Protein AF-A0A7J8S055-F1 (afdb_monomer_lite)

Sequence (70 aa):
MTLPPPLTSIRIRNFKNLEFMCSKGIQHLTALQDLAFINCPKLTFLPEKDMLLSLERLCIWGSPLLEEGC

Radius of gyration: 12.53 Å; chains: 1; bounding box: 37×28×26 Å

pLDDT: mean 75.59, std 12.14, range [41.66, 89.69]

InterPro domains:
  IPR032675 Leucine-rich repeat domain superfamily [G3DSA:3.80.10.10] (1-68)

Organism: Gossypium davidsonii (NCBI:txid34287)

Foldseek 3Di:
DDDPDQAQEDAAELAQPDDDDDLPPQLVSQNHAYYYYYLHANDPDDRDPVSNVNHNYYYYYNYPNPPDDD

Structure (mmCIF, N/CA/C/O backbone):
data_AF-A0A7J8S055-F1
#
_entry.id   AF-A0A7J8S055-F1
#
loop_
_atom_site.group_PDB
_atom_site.id
_atom_site.type_symbol
_atom_site.label_atom_id
_atom_site.label_alt_id
_atom_site.label_comp_id
_atom_site.label_asym_id
_atom_site.label_entity_id
_atom_site.label_seq_id
_atom_site.pdbx_PDB_ins_code
_atom_site.Cartn_x
_atom_site.Cartn_y
_atom_site.Cartn_z
_atom_site.occupancy
_atom_site.B_iso_or_equiv
_atom_site.auth_seq_id
_atom_site.auth_comp_id
_atom_site.auth_asym_id
_atom_site.auth_atom_id
_atom_site.pdbx_PDB_model_num
ATOM 1 N N . MET A 1 1 ? -24.972 13.878 9.312 1.00 50.59 1 MET A N 1
ATOM 2 C CA . MET A 1 1 ? -23.748 13.789 8.487 1.00 50.59 1 MET A CA 1
ATOM 3 C C . MET A 1 1 ? -23.280 12.345 8.544 1.00 50.59 1 MET A C 1
ATOM 5 O O . MET A 1 1 ? -23.037 11.860 9.639 1.00 50.59 1 MET A O 1
ATOM 9 N N . THR A 1 2 ? -23.267 11.629 7.423 1.00 61.97 2 THR A N 1
ATOM 10 C CA . THR A 1 2 ? -22.810 10.232 7.350 1.00 61.97 2 THR A CA 1
ATOM 11 C C . THR A 1 2 ? -21.309 10.210 7.091 1.00 61.97 2 THR A C 1
ATOM 13 O O . THR A 1 2 ? -20.860 10.768 6.091 1.00 61.97 2 THR A O 1
ATOM 16 N N . LEU A 1 3 ? -20.534 9.597 7.991 1.00 65.25 3 LEU A N 1
ATOM 17 C CA . LEU A 1 3 ? -19.130 9.297 7.713 1.00 65.25 3 LEU A CA 1
ATOM 18 C C . LEU A 1 3 ? -19.074 8.288 6.550 1.00 65.25 3 LEU A C 1
ATOM 20 O O . LEU A 1 3 ? -19.901 7.370 6.527 1.00 65.25 3 LEU A O 1
ATOM 24 N N . PRO A 1 4 ? -18.145 8.430 5.589 1.00 71.94 4 PRO A N 1
ATOM 25 C CA . PRO A 1 4 ? -17.954 7.408 4.575 1.00 71.94 4 PRO A CA 1
ATOM 26 C C . PRO A 1 4 ? -17.585 6.076 5.245 1.00 71.94 4 PRO A C 1
ATOM 28 O O . PRO A 1 4 ? -16.873 6.073 6.255 1.00 71.94 4 PRO A O 1
ATOM 31 N N . PRO A 1 5 ? -18.074 4.946 4.710 1.00 76.38 5 PRO A N 1
ATOM 32 C CA . PRO A 1 5 ? -17.713 3.641 5.229 1.00 76.38 5 PRO A CA 1
ATOM 33 C C . PRO A 1 5 ? -16.194 3.436 5.131 1.00 76.38 5 PRO A C 1
ATOM 35 O O . PRO A 1 5 ? -15.563 3.935 4.192 1.00 76.38 5 PRO A O 1
ATOM 38 N N . PRO A 1 6 ? -15.600 2.707 6.089 1.00 80.12 6 PRO A N 1
ATOM 39 C CA . PRO A 1 6 ? -14.183 2.391 6.045 1.00 80.12 6 PRO A CA 1
ATOM 40 C C . PRO A 1 6 ? -13.834 1.654 4.749 1.00 80.12 6 PRO A C 1
ATOM 42 O O . PRO A 1 6 ? -14.541 0.743 4.317 1.00 80.12 6 PRO A O 1
ATOM 45 N N . LEU A 1 7 ? -12.719 2.044 4.135 1.00 83.81 7 LEU A N 1
ATOM 46 C CA . LEU A 1 7 ? -12.172 1.359 2.969 1.00 83.81 7 LEU A CA 1
ATOM 47 C C . LEU A 1 7 ? -11.544 0.036 3.408 1.00 83.81 7 LEU A C 1
ATOM 49 O O . LEU A 1 7 ? -10.522 0.029 4.086 1.00 83.81 7 LEU A O 1
ATOM 53 N N . THR A 1 8 ? -12.152 -1.072 2.991 1.00 89.06 8 THR A N 1
ATOM 54 C CA . THR A 1 8 ? -11.687 -2.430 3.306 1.00 89.06 8 THR A CA 1
ATOM 55 C C . THR A 1 8 ? -10.886 -3.066 2.176 1.00 89.06 8 THR A C 1
ATOM 57 O O . THR A 1 8 ? -10.119 -3.991 2.423 1.00 89.06 8 THR A O 1
ATOM 60 N N . SER A 1 9 ? -11.006 -2.574 0.938 1.00 88.62 9 SER A N 1
ATOM 61 C CA . SER A 1 9 ? -10.257 -3.108 -0.201 1.00 88.62 9 SER A CA 1
ATOM 62 C C . SER A 1 9 ? -9.779 -2.017 -1.151 1.00 88.62 9 SER A C 1
ATOM 64 O O . SER A 1 9 ? -10.553 -1.158 -1.572 1.00 88.62 9 SER A O 1
ATOM 66 N N . ILE A 1 10 ? -8.502 -2.085 -1.524 1.00 85.56 10 ILE A N 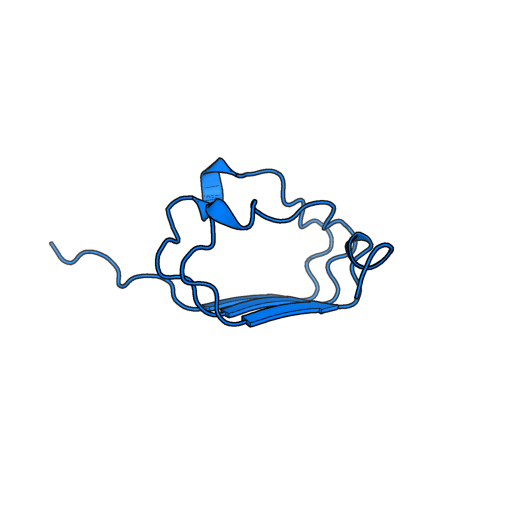1
ATOM 67 C CA . ILE A 1 10 ? -7.861 -1.242 -2.530 1.00 85.56 10 ILE A CA 1
ATOM 68 C C . ILE A 1 10 ? -7.149 -2.151 -3.517 1.00 85.56 10 ILE A C 1
ATOM 70 O O . ILE A 1 10 ? -6.276 -2.933 -3.155 1.00 85.56 10 ILE A O 1
ATOM 74 N N . ARG A 1 11 ? -7.498 -2.020 -4.795 1.00 87.25 11 ARG A N 1
ATOM 75 C CA . ARG A 1 11 ? -6.832 -2.750 -5.872 1.00 87.25 11 ARG A CA 1
ATOM 76 C C . ARG A 1 11 ? -6.456 -1.787 -6.977 1.00 87.25 11 ARG A C 1
ATOM 78 O O . ARG A 1 11 ? -7.327 -1.180 -7.594 1.00 87.25 11 ARG A O 1
ATOM 85 N N . ILE A 1 12 ? -5.162 -1.664 -7.234 1.00 86.69 12 ILE A N 1
ATOM 86 C CA . ILE A 1 12 ? -4.612 -0.790 -8.264 1.00 86.69 12 ILE A CA 1
ATOM 87 C C . ILE A 1 12 ? -3.962 -1.664 -9.330 1.00 86.69 12 ILE A C 1
ATOM 89 O O . ILE A 1 12 ? -3.170 -2.556 -9.031 1.00 86.69 12 ILE A O 1
ATOM 93 N N . ARG A 1 13 ? -4.337 -1.436 -10.590 1.00 89.62 13 ARG A N 1
ATOM 94 C CA . ARG A 1 13 ? -3.880 -2.234 -11.731 1.00 89.62 13 ARG A CA 1
ATOM 95 C C . ARG A 1 13 ? -3.362 -1.335 -12.845 1.00 89.62 13 ARG A C 1
ATOM 97 O O . ARG A 1 13 ? -3.975 -0.309 -13.127 1.00 89.62 13 ARG A O 1
ATOM 104 N N . ASN A 1 14 ? -2.288 -1.754 -13.510 1.00 89.38 14 ASN A N 1
ATOM 105 C CA . ASN A 1 14 ? -1.695 -1.098 -14.681 1.00 89.38 14 ASN A CA 1
ATOM 106 C C . ASN A 1 14 ? -1.335 0.382 -14.454 1.00 89.38 14 ASN A C 1
ATOM 108 O O . ASN A 1 14 ? -1.349 1.180 -15.396 1.00 89.38 14 ASN A O 1
ATOM 112 N N . PHE A 1 15 ? -1.023 0.769 -13.214 1.00 86.19 15 PHE A N 1
ATOM 113 C CA . PHE A 1 15 ? -0.749 2.162 -12.882 1.00 86.19 15 PHE A CA 1
ATOM 114 C C . PHE A 1 15 ? 0.755 2.440 -12.957 1.00 86.19 15 PHE A C 1
ATOM 116 O O . PHE A 1 15 ? 1.517 2.250 -12.012 1.00 86.19 15 PHE A O 1
ATOM 123 N N . LYS A 1 16 ? 1.186 2.877 -14.145 1.00 81.38 16 LYS A N 1
ATOM 124 C CA . LYS A 1 16 ? 2.603 3.044 -14.516 1.00 81.38 16 LYS A CA 1
ATOM 125 C C . LYS A 1 16 ? 3.333 4.143 -13.747 1.00 81.38 16 LYS A C 1
ATOM 127 O O . LYS A 1 16 ? 4.553 4.107 -13.667 1.00 81.38 16 LYS A O 1
ATOM 132 N N . ASN A 1 17 ? 2.592 5.106 -13.204 1.00 81.69 17 ASN A N 1
ATOM 133 C CA . ASN A 1 17 ? 3.128 6.209 -12.409 1.00 81.69 17 ASN A CA 1
ATOM 134 C C . ASN A 1 17 ? 2.758 6.087 -10.926 1.00 81.69 17 ASN A C 1
ATOM 136 O O . ASN A 1 17 ? 2.743 7.089 -10.219 1.00 81.69 17 ASN A O 1
ATOM 140 N N . LEU A 1 18 ? 2.412 4.875 -10.466 1.00 78.94 18 LEU A N 1
ATOM 141 C CA . LEU A 1 18 ? 2.153 4.647 -9.053 1.00 78.94 18 LEU A CA 1
ATOM 142 C C . LEU A 1 18 ? 3.460 4.691 -8.276 1.00 78.94 18 LEU A C 1
ATOM 144 O O . LEU A 1 18 ? 4.155 3.686 -8.178 1.00 78.94 18 LEU A O 1
ATOM 148 N N . GLU A 1 19 ? 3.765 5.845 -7.713 1.00 72.31 19 GLU A N 1
ATOM 149 C CA . GLU A 1 19 ? 4.814 5.977 -6.715 1.00 72.31 19 GLU A CA 1
ATOM 150 C C . GLU A 1 19 ? 4.150 5.966 -5.348 1.00 72.31 19 GLU A C 1
ATOM 152 O O . GLU A 1 19 ? 3.292 6.794 -5.033 1.00 72.31 19 GLU A O 1
ATOM 157 N N . PHE A 1 20 ? 4.506 4.974 -4.545 1.00 69.62 20 PHE A N 1
ATOM 158 C CA . PHE A 1 20 ? 3.910 4.784 -3.240 1.00 69.62 20 PHE A CA 1
ATOM 159 C C . PHE A 1 20 ? 4.913 5.240 -2.183 1.00 69.62 20 PHE A C 1
ATOM 161 O O . PHE A 1 20 ? 5.747 4.468 -1.741 1.00 69.62 20 PHE A O 1
ATOM 168 N N . MET A 1 21 ? 4.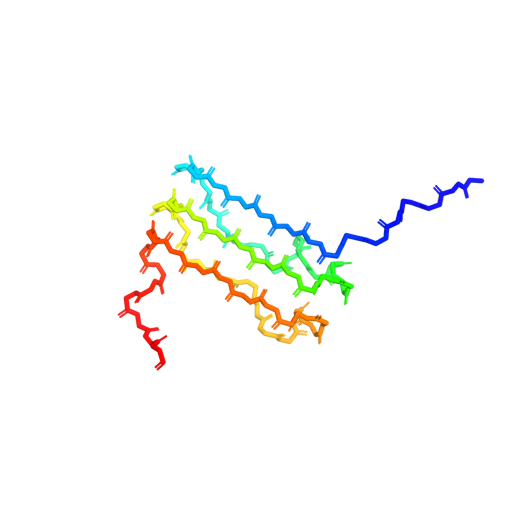881 6.527 -1.827 1.00 56.34 21 MET A N 1
ATOM 169 C CA . MET A 1 21 ? 5.846 7.140 -0.893 1.00 56.34 21 MET A CA 1
ATOM 170 C C . MET A 1 21 ? 5.246 7.539 0.460 1.00 56.34 21 MET A C 1
ATOM 172 O O . MET A 1 21 ? 5.928 8.117 1.302 1.00 56.34 21 MET A O 1
ATOM 176 N N . CYS A 1 22 ? 3.964 7.271 0.698 1.00 53.72 22 CYS A N 1
ATOM 177 C CA . CYS A 1 22 ? 3.254 7.923 1.791 1.00 53.72 22 CYS A CA 1
ATOM 178 C C . CYS A 1 22 ? 2.764 6.931 2.840 1.00 53.72 22 CYS A C 1
ATOM 180 O O . CYS A 1 22 ? 1.609 6.503 2.806 1.00 53.72 22 CYS A O 1
ATOM 182 N N . SER A 1 23 ? 3.601 6.722 3.859 1.00 56.38 23 SER A N 1
ATOM 183 C CA . SER A 1 23 ? 3.152 6.376 5.213 1.00 56.38 23 SER A CA 1
ATOM 184 C C . SER A 1 23 ? 1.913 7.204 5.601 1.00 56.38 23 SER A C 1
ATOM 186 O O . SER A 1 23 ? 0.890 6.670 6.012 1.00 56.38 23 SER A O 1
ATOM 188 N N . LYS A 1 24 ? 1.904 8.505 5.295 1.00 59.84 24 LYS A N 1
ATOM 189 C CA . LYS A 1 24 ? 0.809 9.420 5.665 1.00 59.84 24 LYS A CA 1
ATOM 190 C C . LYS A 1 24 ? -0.543 9.182 4.980 1.00 59.84 24 LYS A C 1
ATOM 192 O O . LYS A 1 24 ? -1.567 9.570 5.530 1.00 59.84 24 LYS A O 1
ATOM 197 N N . GLY A 1 25 ? -0.572 8.594 3.782 1.00 64.06 25 GLY A N 1
ATOM 198 C CA . GLY A 1 25 ? -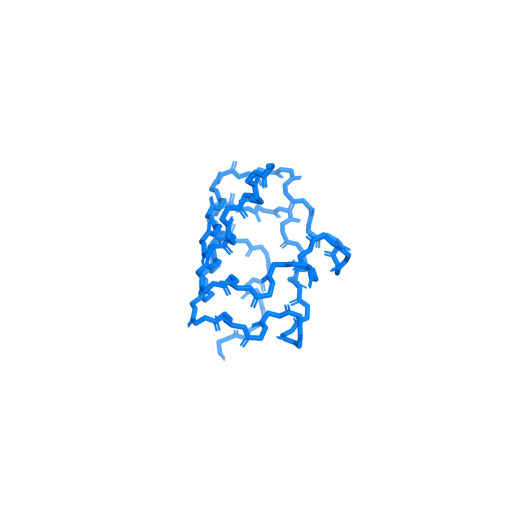1.812 8.454 3.001 1.00 64.06 25 GLY A CA 1
ATOM 199 C C . GLY A 1 25 ? -2.638 7.231 3.393 1.00 64.06 25 GLY A C 1
ATOM 200 O O . GLY A 1 25 ? -3.865 7.269 3.347 1.00 64.06 25 GLY A O 1
ATOM 201 N N . ILE A 1 26 ? -1.960 6.158 3.810 1.00 68.62 26 ILE A N 1
ATOM 202 C CA . ILE A 1 26 ? -2.588 4.884 4.180 1.00 68.62 26 ILE A CA 1
ATOM 203 C C . ILE A 1 26 ? -2.660 4.673 5.697 1.00 68.62 26 ILE A C 1
ATOM 205 O O . ILE A 1 26 ? -3.450 3.847 6.136 1.00 68.62 26 ILE A O 1
ATOM 209 N N . GLN A 1 27 ? -1.984 5.492 6.516 1.00 69.06 27 GLN A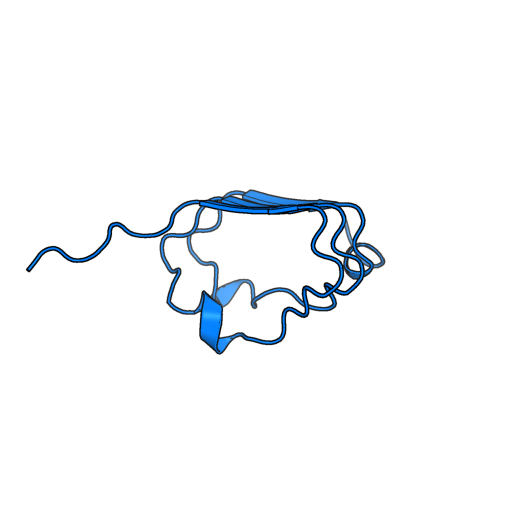 N 1
ATOM 210 C CA . GLN A 1 27 ? -2.089 5.434 7.988 1.00 69.06 27 GLN A CA 1
ATOM 211 C C . GLN A 1 27 ? -3.527 5.492 8.526 1.00 69.06 27 GLN A C 1
ATOM 213 O O . GLN A 1 27 ? -3.814 4.991 9.607 1.00 69.06 27 GLN A O 1
ATOM 218 N N . HIS A 1 28 ? -4.434 6.135 7.786 1.00 71.44 28 HIS A N 1
ATOM 219 C CA . HIS A 1 28 ? -5.837 6.280 8.170 1.00 71.44 28 HIS A CA 1
ATOM 220 C C . HIS A 1 28 ? -6.722 5.136 7.664 1.00 71.44 28 HIS A C 1
ATOM 222 O O . HIS A 1 28 ? -7.884 5.043 8.0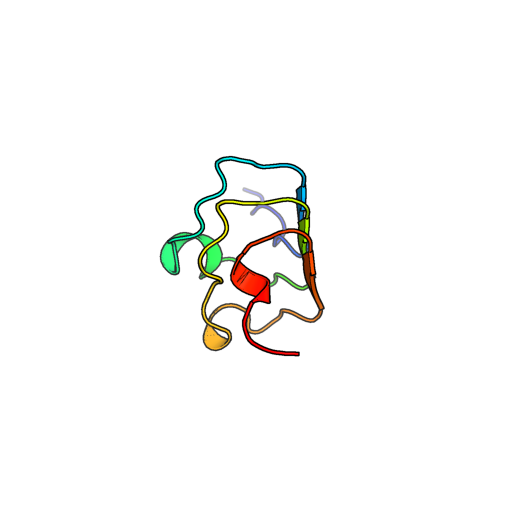53 1.00 71.44 28 HIS A O 1
ATOM 228 N N . LEU A 1 29 ? -6.190 4.249 6.820 1.00 78.44 29 LEU A N 1
ATOM 229 C CA . LEU A 1 29 ? -6.893 3.080 6.300 1.00 78.44 29 LEU A CA 1
ATOM 230 C C . LEU A 1 29 ? -6.770 1.901 7.269 1.00 78.44 29 LEU A C 1
ATOM 232 O O . LEU A 1 29 ? -6.430 0.784 6.889 1.00 78.44 29 LEU A O 1
ATOM 236 N N . THR A 1 30 ? -7.075 2.156 8.539 1.00 77.31 30 THR A N 1
ATOM 237 C CA . THR A 1 30 ? -6.935 1.185 9.632 1.00 77.31 30 THR A CA 1
ATOM 238 C C . THR A 1 30 ? -7.833 -0.038 9.476 1.00 77.31 30 THR A C 1
ATOM 240 O O . THR A 1 30 ? -7.575 -1.052 10.110 1.00 77.31 30 THR A O 1
ATOM 243 N N . ALA A 1 31 ? -8.867 0.038 8.637 1.00 85.56 31 ALA A N 1
ATOM 244 C CA . ALA A 1 31 ? -9.808 -1.042 8.344 1.00 85.56 31 ALA A CA 1
ATOM 245 C C . ALA A 1 31 ? -9.533 -1.752 7.003 1.00 85.56 31 ALA A C 1
ATOM 247 O O . ALA A 1 31 ? -10.350 -2.560 6.559 1.00 85.56 31 ALA A O 1
ATOM 248 N N . LEU A 1 32 ? -8.421 -1.435 6.333 1.00 86.50 32 LEU A N 1
ATOM 249 C CA . LEU A 1 32 ? -8.072 -2.034 5.050 1.00 86.50 32 LEU A CA 1
ATOM 250 C C . LEU A 1 32 ? -7.680 -3.498 5.238 1.00 86.50 32 LEU A C 1
ATOM 252 O O . LEU A 1 32 ? -6.714 -3.785 5.932 1.00 86.50 32 LEU A O 1
ATOM 256 N N . GLN A 1 33 ? -8.407 -4.396 4.581 1.00 89.69 33 GLN A N 1
ATOM 257 C CA . GLN A 1 33 ? -8.213 -5.845 4.640 1.00 89.69 33 GLN A CA 1
ATOM 258 C C . GLN A 1 33 ? -7.546 -6.403 3.381 1.00 89.69 33 GLN A C 1
ATOM 260 O O . GLN A 1 33 ? -6.824 -7.390 3.459 1.00 89.69 33 GLN A O 1
ATOM 265 N N . ASP A 1 34 ? -7.777 -5.797 2.217 1.00 88.00 34 ASP A N 1
ATOM 266 C CA . ASP A 1 34 ? -7.313 -6.316 0.926 1.00 88.00 34 ASP A CA 1
ATOM 267 C C . ASP A 1 34 ? -6.601 -5.216 0.137 1.00 88.00 34 ASP A C 1
ATOM 269 O O . ASP A 1 34 ? -7.226 -4.245 -0.289 1.00 88.00 34 ASP A O 1
ATOM 273 N N . LEU A 1 35 ? -5.294 -5.370 -0.055 1.00 86.06 35 LEU A N 1
ATOM 274 C CA . LEU A 1 35 ? -4.456 -4.453 -0.815 1.00 86.06 35 LEU A CA 1
ATOM 275 C C . LEU A 1 35 ? -3.807 -5.207 -1.973 1.00 86.06 35 LEU A C 1
ATOM 277 O O . LEU A 1 35 ? -3.033 -6.139 -1.763 1.00 86.06 35 LEU A O 1
ATOM 281 N N . ALA A 1 36 ? -4.108 -4.793 -3.201 1.00 86.69 36 ALA A N 1
ATOM 282 C CA . ALA A 1 36 ? -3.534 -5.395 -4.395 1.00 86.69 36 ALA A CA 1
ATOM 283 C C . ALA A 1 36 ? -2.908 -4.358 -5.331 1.00 86.69 36 ALA A C 1
ATOM 285 O O . ALA A 1 36 ? -3.552 -3.375 -5.699 1.00 86.69 36 ALA A O 1
ATOM 286 N N . PHE A 1 37 ? -1.694 -4.631 -5.799 1.00 86.00 37 PHE A N 1
ATOM 287 C CA . PHE A 1 37 ? -1.009 -3.864 -6.833 1.00 86.00 37 PHE A CA 1
ATOM 288 C C . PHE A 1 37 ? -0.595 -4.795 -7.971 1.00 86.00 37 PHE A C 1
ATOM 290 O O . PHE A 1 37 ? 0.153 -5.745 -7.766 1.00 86.00 37 PHE A O 1
ATOM 297 N N . ILE A 1 38 ? -1.083 -4.538 -9.182 1.00 87.38 38 ILE A N 1
ATOM 298 C CA . ILE A 1 38 ? -0.848 -5.407 -10.341 1.00 87.38 38 ILE A CA 1
ATOM 299 C C . ILE A 1 38 ? -0.296 -4.568 -11.485 1.00 87.38 38 ILE A C 1
ATOM 301 O O . ILE A 1 38 ? -0.946 -3.620 -11.921 1.00 87.38 38 ILE A O 1
ATOM 305 N N . ASN A 1 39 ? 0.865 -4.944 -12.016 1.00 88.25 39 ASN A N 1
ATOM 306 C CA . ASN A 1 39 ? 1.540 -4.255 -13.112 1.00 88.25 39 ASN A CA 1
ATOM 307 C C . ASN A 1 39 ? 1.769 -2.760 -12.804 1.00 88.25 39 ASN A C 1
ATOM 309 O O . ASN A 1 39 ? 1.389 -1.870 -13.573 1.00 88.25 39 ASN A O 1
ATOM 313 N N . CYS A 1 40 ? 2.340 -2.493 -11.627 1.00 87.06 40 CYS A N 1
ATOM 314 C CA . CYS A 1 40 ? 2.687 -1.158 -11.141 1.00 87.06 40 CYS A CA 1
ATOM 315 C C . CYS A 1 40 ? 4.221 -1.012 -11.128 1.00 87.06 40 CYS A C 1
ATOM 317 O O . CYS A 1 40 ? 4.843 -1.198 -10.084 1.00 87.06 40 CYS A O 1
ATOM 319 N N . PRO A 1 41 ? 4.858 -0.692 -12.270 1.00 83.75 41 PRO A N 1
ATOM 320 C CA . PRO A 1 41 ? 6.314 -0.741 -12.432 1.00 83.75 41 PRO A CA 1
ATOM 321 C C . PRO A 1 41 ? 7.091 0.328 -11.653 1.00 83.75 41 PRO A C 1
ATOM 323 O O . PRO A 1 41 ? 8.297 0.199 -11.510 1.00 83.75 41 PRO A O 1
ATOM 326 N N . LYS A 1 42 ? 6.433 1.383 -11.157 1.00 83.75 42 LYS A N 1
ATOM 327 C CA . LYS A 1 42 ? 7.055 2.410 -10.298 1.00 83.75 42 LYS A CA 1
ATOM 328 C C . LYS A 1 42 ? 6.744 2.236 -8.810 1.00 83.75 42 LYS A C 1
ATOM 330 O O . LYS A 1 42 ? 7.090 3.095 -8.004 1.00 83.75 42 LYS A O 1
ATOM 335 N N . LEU A 1 43 ? 6.097 1.129 -8.440 1.00 81.00 43 LEU A N 1
ATOM 336 C CA . LEU A 1 43 ? 5.829 0.819 -7.044 1.00 81.00 43 LEU A CA 1
ATOM 337 C C . LEU A 1 43 ? 7.137 0.383 -6.376 1.00 81.00 43 LEU A C 1
ATOM 339 O O . LEU A 1 43 ? 7.569 -0.753 -6.558 1.00 81.00 43 LEU A O 1
ATOM 343 N N . THR A 1 44 ? 7.755 1.302 -5.638 1.00 74.81 44 THR A N 1
ATOM 344 C CA . THR A 1 44 ? 9.070 1.127 -5.000 1.00 74.81 44 THR A CA 1
ATOM 345 C C . THR A 1 44 ? 9.010 0.916 -3.492 1.00 74.81 44 THR A C 1
ATOM 347 O O . THR A 1 44 ? 9.991 0.452 -2.927 1.00 74.81 44 THR A O 1
ATOM 350 N N . PHE A 1 45 ? 7.880 1.212 -2.841 1.00 72.38 45 PHE A N 1
ATOM 351 C CA . PHE A 1 45 ? 7.684 0.981 -1.408 1.00 72.38 45 PHE A CA 1
ATOM 352 C C . PHE A 1 45 ? 6.242 0.566 -1.095 1.00 72.38 45 PHE A C 1
ATOM 354 O O . PHE A 1 45 ? 5.317 0.817 -1.869 1.00 72.38 45 PHE A O 1
ATOM 361 N N . LEU A 1 46 ? 6.049 -0.063 0.062 1.00 74.38 46 LEU A N 1
ATOM 362 C CA . LEU A 1 46 ? 4.740 -0.321 0.666 1.00 74.38 46 LEU A CA 1
ATOM 363 C C . LEU A 1 46 ? 4.583 0.495 1.948 1.00 74.38 46 LEU A C 1
ATOM 365 O O . LEU A 1 46 ? 5.587 0.940 2.507 1.00 74.38 46 LEU A O 1
ATOM 369 N N . PRO A 1 47 ? 3.348 0.672 2.450 1.00 70.38 47 PRO A N 1
ATOM 370 C CA . PRO A 1 47 ? 3.165 1.121 3.823 1.00 70.38 47 PRO A CA 1
ATOM 371 C C . PRO A 1 47 ? 3.863 0.147 4.783 1.00 70.38 47 PRO A C 1
ATOM 373 O O . PRO A 1 47 ? 3.863 -1.062 4.541 1.00 70.38 47 PRO A O 1
ATOM 376 N N . GLU A 1 48 ? 4.423 0.663 5.878 1.00 70.44 48 GLU A N 1
ATOM 377 C CA . GLU A 1 48 ? 4.933 -0.187 6.955 1.00 70.44 48 GLU A CA 1
ATOM 378 C C . GLU A 1 48 ? 3.825 -1.128 7.443 1.00 70.44 48 GLU A C 1
ATOM 380 O O . GLU A 1 48 ? 2.653 -0.749 7.532 1.00 70.44 48 GLU A O 1
ATOM 385 N N . LYS A 1 49 ? 4.198 -2.370 7.768 1.00 64.81 49 LYS A N 1
ATOM 386 C CA . LYS A 1 49 ? 3.263 -3.403 8.236 1.00 64.81 49 LYS A CA 1
ATOM 387 C C . LYS A 1 49 ? 2.451 -2.932 9.447 1.00 64.81 49 LYS A C 1
ATOM 389 O O . LYS A 1 49 ? 1.262 -3.224 9.537 1.00 64.81 49 LYS A O 1
ATOM 394 N N . ASP A 1 50 ? 3.070 -2.130 10.308 1.00 64.81 50 ASP A N 1
ATOM 395 C CA . ASP A 1 50 ? 2.449 -1.552 11.503 1.00 64.81 50 ASP A CA 1
ATOM 396 C C . ASP A 1 50 ? 1.354 -0.518 11.181 1.00 64.81 50 ASP A C 1
ATOM 398 O O . ASP A 1 50 ? 0.540 -0.178 12.036 1.00 64.81 50 ASP A O 1
ATOM 402 N N . MET A 1 51 ? 1.281 -0.041 9.935 1.00 68.38 51 MET A N 1
ATOM 403 C CA . MET A 1 51 ? 0.242 0.878 9.453 1.00 68.38 51 MET A CA 1
ATOM 404 C C . MET A 1 51 ? -0.962 0.144 8.857 1.00 68.38 51 MET A C 1
ATOM 406 O O . MET A 1 51 ? -2.037 0.720 8.709 1.00 68.38 51 MET A O 1
ATOM 410 N N . LEU A 1 52 ? -0.782 -1.130 8.512 1.00 73.75 52 LEU A N 1
ATOM 411 C CA . LEU A 1 52 ? -1.756 -1.997 7.857 1.00 73.75 52 LEU A CA 1
ATOM 412 C C . LEU A 1 52 ? -2.265 -3.064 8.836 1.00 73.75 52 LEU A C 1
ATOM 414 O O . LEU A 1 52 ? -2.338 -4.242 8.503 1.00 73.75 52 LEU A O 1
ATOM 418 N N . LEU A 1 53 ? -2.616 -2.650 10.058 1.00 74.94 53 LEU A N 1
ATOM 419 C CA . LEU A 1 53 ? -2.946 -3.564 11.162 1.00 74.94 53 LEU A CA 1
ATOM 420 C C . LEU A 1 53 ? -4.113 -4.521 10.863 1.00 74.94 53 LEU A C 1
ATOM 422 O O . LEU A 1 53 ? -4.124 -5.634 11.378 1.00 74.94 53 LEU A O 1
ATOM 426 N N . SER A 1 54 ? -5.075 -4.105 10.034 1.00 84.00 54 SER A N 1
ATOM 427 C CA . SER A 1 54 ? -6.221 -4.941 9.640 1.00 84.00 54 SER A CA 1
ATOM 428 C C . SER A 1 54 ? -6.028 -5.654 8.301 1.00 84.00 54 SER A C 1
ATOM 430 O O . SER A 1 54 ? -6.977 -6.250 7.794 1.00 84.00 54 SER A O 1
ATOM 432 N N . LEU A 1 55 ? -4.837 -5.573 7.698 1.00 84.94 55 LEU A N 1
ATOM 433 C CA . LEU A 1 55 ? -4.601 -6.133 6.375 1.00 84.94 55 LEU A CA 1
ATOM 434 C C . LEU A 1 55 ? -4.486 -7.651 6.446 1.00 84.94 55 LEU A C 1
ATOM 436 O O . LEU A 1 55 ? -3.544 -8.205 7.003 1.00 84.94 55 LEU A O 1
ATOM 440 N N . GLU A 1 56 ? -5.439 -8.318 5.812 1.00 86.19 56 GLU A N 1
ATOM 441 C CA . GLU A 1 56 ? -5.493 -9.773 5.716 1.00 86.19 56 GLU A CA 1
ATOM 442 C C . GLU A 1 56 ? -4.828 -10.281 4.435 1.00 86.19 56 GLU A C 1
ATOM 444 O O . GLU A 1 56 ? -4.289 -11.386 4.398 1.00 86.19 56 GLU A O 1
ATOM 449 N N . ARG A 1 57 ? -4.890 -9.493 3.355 1.00 85.94 57 ARG A N 1
ATOM 450 C CA . ARG A 1 57 ? -4.395 -9.876 2.033 1.00 85.94 57 ARG A CA 1
ATOM 451 C C . ARG A 1 57 ? -3.584 -8.754 1.409 1.00 85.94 57 ARG A C 1
ATOM 453 O O . ARG A 1 57 ? -4.114 -7.685 1.116 1.00 85.94 57 ARG A O 1
ATOM 460 N N . LEU A 1 58 ? -2.320 -9.053 1.131 1.00 84.56 58 LEU A N 1
ATOM 461 C CA . LEU A 1 58 ? -1.439 -8.242 0.303 1.00 84.56 58 LEU A CA 1
ATOM 462 C C . LEU A 1 58 ? -1.096 -9.027 -0.963 1.00 84.56 58 LEU A C 1
ATOM 464 O O . LEU A 1 58 ? -0.573 -10.135 -0.884 1.00 84.56 58 LEU A O 1
ATOM 468 N N . CYS A 1 59 ? -1.387 -8.462 -2.130 1.00 85.12 59 CYS A N 1
ATOM 469 C CA . CYS A 1 59 ? -1.030 -9.056 -3.412 1.00 85.12 59 CYS A CA 1
ATOM 470 C C . CYS A 1 59 ? 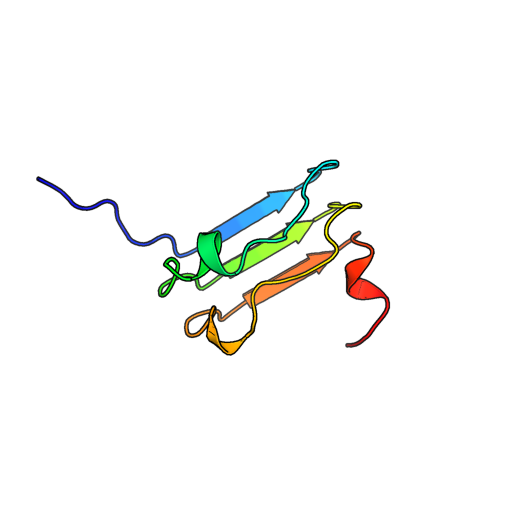-0.261 -8.040 -4.243 1.00 85.12 59 CYS A C 1
ATOM 472 O O . CYS A 1 59 ? -0.750 -6.949 -4.522 1.00 85.12 59 CYS A O 1
ATOM 474 N N . ILE A 1 60 ? 0.945 -8.394 -4.656 1.00 83.25 60 ILE A N 1
ATOM 475 C CA . ILE A 1 60 ? 1.765 -7.542 -5.502 1.00 83.25 60 ILE A CA 1
ATOM 476 C C . ILE A 1 60 ? 2.225 -8.407 -6.661 1.00 83.25 60 ILE A C 1
ATOM 478 O O . ILE A 1 60 ? 2.658 -9.540 -6.459 1.00 83.25 60 ILE A O 1
ATOM 482 N N . TRP A 1 61 ? 2.082 -7.910 -7.882 1.00 84.19 61 TRP A N 1
ATOM 483 C CA . TRP A 1 61 ? 2.499 -8.639 -9.070 1.00 84.19 61 TRP A CA 1
ATOM 484 C C . TRP A 1 61 ? 2.947 -7.682 -10.165 1.00 84.19 61 TRP A C 1
ATOM 486 O O . TRP A 1 61 ? 2.298 -6.663 -10.400 1.00 84.19 61 TRP A O 1
ATOM 496 N N . GLY A 1 62 ? 4.040 -8.005 -10.859 1.00 79.00 62 GLY A N 1
ATOM 497 C CA . GLY A 1 62 ? 4.570 -7.154 -11.927 1.00 79.00 62 GLY A CA 1
ATOM 498 C C . GLY A 1 62 ? 4.995 -5.760 -11.443 1.00 79.00 62 GLY A C 1
ATOM 499 O O . GLY A 1 62 ? 4.783 -4.777 -12.153 1.00 79.00 62 GLY A O 1
ATOM 500 N N . SER A 1 63 ? 5.529 -5.657 -10.222 1.00 79.12 63 SER A N 1
ATOM 501 C CA . SER A 1 63 ? 6.212 -4.461 -9.716 1.00 79.12 63 SER A CA 1
ATOM 502 C C . SER A 1 63 ? 7.661 -4.798 -9.337 1.00 79.12 63 SER A C 1
ATOM 504 O O . SER A 1 63 ? 7.929 -5.947 -8.980 1.00 79.12 63 SER A O 1
ATOM 506 N N . PRO A 1 64 ? 8.591 -3.823 -9.381 1.00 73.12 64 PRO A N 1
ATOM 507 C CA . PRO A 1 64 ? 9.992 -4.046 -9.002 1.00 73.12 64 PRO A CA 1
ATOM 508 C C . PRO A 1 64 ? 10.158 -4.354 -7.507 1.00 73.12 64 PRO A C 1
ATOM 510 O O . PRO A 1 64 ? 11.160 -4.916 -7.094 1.00 73.12 64 PRO A O 1
ATOM 513 N N . LEU A 1 65 ? 9.147 -4.045 -6.691 1.00 71.81 65 LEU A N 1
ATOM 514 C CA . LEU A 1 65 ? 9.139 -4.360 -5.265 1.00 71.81 65 LEU A CA 1
ATOM 515 C C . LEU A 1 65 ? 9.248 -5.868 -4.949 1.00 71.81 65 LEU A C 1
ATOM 517 O O . LEU A 1 65 ? 9.609 -6.224 -3.836 1.00 71.81 65 LEU A O 1
ATOM 521 N N . LEU A 1 66 ? 8.916 -6.756 -5.894 1.00 64.88 66 LEU A N 1
ATOM 522 C CA . LEU A 1 66 ? 9.037 -8.210 -5.703 1.00 64.88 66 LEU A CA 1
ATOM 523 C C . LEU A 1 66 ? 10.470 -8.750 -5.829 1.00 64.88 66 LEU A C 1
ATOM 525 O O . LEU A 1 66 ? 10.645 -9.962 -5.721 1.00 64.88 66 LEU A O 1
ATOM 529 N N . GLU A 1 67 ? 11.482 -7.911 -6.073 1.00 53.97 67 GLU A N 1
ATOM 530 C CA . GLU A 1 67 ? 12.861 -8.400 -6.223 1.00 53.97 67 GLU A CA 1
ATOM 531 C C . GLU A 1 67 ? 13.494 -8.920 -4.922 1.00 53.97 67 GLU A C 1
ATOM 533 O O . GLU A 1 67 ? 14.483 -9.643 -4.999 1.00 53.97 67 GLU A O 1
ATOM 538 N N . GLU A 1 68 ? 12.897 -8.689 -3.748 1.00 46.12 68 GLU A N 1
ATOM 539 C CA . GLU A 1 68 ? 13.348 -9.321 -2.504 1.00 46.12 68 GLU A CA 1
ATOM 540 C C . GLU A 1 68 ? 12.179 -9.853 -1.661 1.00 46.12 68 GLU A C 1
ATOM 542 O O . GLU A 1 68 ? 11.487 -9.107 -0.973 1.00 46.12 68 GLU A O 1
ATOM 547 N N . GLY A 1 69 ? 12.016 -11.180 -1.670 1.00 41.66 69 GLY A N 1
ATOM 548 C CA . GLY A 1 69 ? 11.402 -11.918 -0.563 1.00 41.66 69 GLY A CA 1
ATOM 549 C C . GLY A 1 69 ? 9.984 -12.432 -0.799 1.00 41.66 69 GLY A C 1
ATOM 550 O O . GLY A 1 69 ? 9.003 -11.702 -0.668 1.00 41.66 69 GLY A O 1
ATOM 551 N N . CYS A 1 70 ? 9.901 -13.740 -1.049 1.00 43.22 70 CYS A N 1
ATOM 552 C CA . CYS A 1 70 ? 8.794 -14.560 -0.572 1.00 43.22 70 CYS A CA 1
ATOM 553 C C . CYS A 1 70 ? 9.129 -15.061 0.839 1.00 43.22 70 CYS A C 1
ATOM 555 O O . CYS A 1 70 ? 10.331 -15.326 1.079 1.00 43.22 70 CYS A O 1
#

Secondary structure (DSSP, 8-state):
-PPPPP--EEEEES-TT-----HHHHTT-TT--EEEEES-TT------GGG-TT--EEEEESSGGGGS--